Protein AF-A0A968FZI4-F1 (afdb_monomer)

Secondary structure (DSSP, 8-state):
-B---TT----TT---B-PPTT--------TT------TT---BTTB--

pLDDT: mean 86.58, std 10.34, range [48.0, 97.06]

Mean predicted aligned error: 6.87 Å

Foldseek 3Di:
DAQDDPPDDDDVPDDRDDDDPVDDDDDDDPPPDDDPDDPPDDDDPPDDD

Structure (mmCIF, N/CA/C/O backbone):
data_AF-A0A968FZI4-F1
#
_entry.id   AF-A0A968FZI4-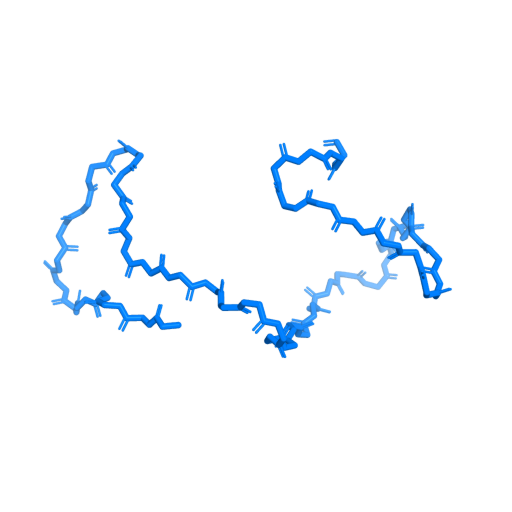F1
#
loop_
_atom_site.group_PDB
_atom_site.id
_atom_site.type_symbol
_atom_site.label_atom_id
_atom_site.label_alt_id
_atom_site.label_comp_id
_atom_site.label_asym_id
_atom_site.label_entity_id
_atom_site.label_seq_id
_atom_site.pdbx_PDB_ins_code
_atom_site.Cartn_x
_atom_site.Cartn_y
_atom_site.Cartn_z
_atom_site.occupancy
_atom_site.B_iso_or_equiv
_atom_site.auth_seq_id
_atom_site.auth_comp_id
_atom_site.auth_asym_id
_atom_site.auth_atom_id
_atom_site.pdbx_PDB_model_num
ATOM 1 N N . VAL A 1 1 ? -0.839 -11.763 4.255 1.00 81.06 1 VAL A N 1
ATOM 2 C CA . VAL A 1 1 ? -1.385 -12.341 5.497 1.00 81.06 1 VAL A CA 1
ATOM 3 C C . VAL A 1 1 ? -2.151 -11.241 6.190 1.00 81.06 1 VAL A C 1
ATOM 5 O O . VAL A 1 1 ? -1.573 -10.185 6.417 1.00 81.06 1 VAL A O 1
ATOM 8 N N . CYS A 1 2 ? -3.439 -11.455 6.423 1.00 86.56 2 CYS A N 1
ATOM 9 C CA . CYS A 1 2 ? -4.281 -10.533 7.172 1.00 86.56 2 CYS A CA 1
ATOM 10 C C . CYS A 1 2 ? -4.578 -11.191 8.517 1.00 86.56 2 CYS A C 1
ATOM 12 O O . CYS A 1 2 ? -5.042 -12.330 8.531 1.00 86.56 2 CYS A O 1
ATOM 14 N N . TRP A 1 3 ? -4.248 -10.515 9.613 1.00 91.19 3 TRP A N 1
ATOM 15 C CA . TRP A 1 3 ? -4.613 -10.958 10.961 1.00 91.19 3 TRP A CA 1
ATOM 16 C C . TRP A 1 3 ? -5.776 -10.148 11.525 1.00 91.19 3 TRP A C 1
ATOM 18 O O . TRP A 1 3 ? -6.305 -10.519 12.567 1.00 91.19 3 TRP A O 1
ATOM 28 N N . ALA A 1 4 ? -6.148 -9.067 10.833 1.00 91.69 4 ALA A N 1
ATOM 29 C CA . ALA A 1 4 ? -7.136 -8.130 11.310 1.00 91.69 4 ALA A CA 1
ATOM 30 C C . ALA A 1 4 ? -8.524 -8.750 11.436 1.00 91.69 4 ALA A C 1
ATOM 32 O O . ALA A 1 4 ? -8.919 -9.582 10.611 1.00 91.69 4 ALA A O 1
ATOM 33 N N . ARG A 1 5 ? -9.259 -8.319 12.461 1.00 92.81 5 ARG A N 1
ATOM 34 C CA . ARG A 1 5 ? -10.621 -8.769 12.749 1.00 92.81 5 ARG A CA 1
ATOM 35 C C . ARG A 1 5 ? -11.572 -7.586 12.817 1.00 92.81 5 ARG A C 1
ATOM 37 O O . ARG A 1 5 ? -11.191 -6.470 13.158 1.00 92.81 5 ARG A O 1
ATOM 44 N N . GLU A 1 6 ? -12.823 -7.847 12.469 1.00 93.50 6 GLU A N 1
ATOM 45 C CA . GLU A 1 6 ? -13.880 -6.848 12.550 1.00 93.50 6 GLU A CA 1
ATOM 46 C C . GLU A 1 6 ? -14.101 -6.411 14.006 1.00 93.50 6 GLU A C 1
ATOM 48 O O . GLU A 1 6 ? -14.100 -7.240 14.917 1.00 93.50 6 GLU A O 1
ATOM 53 N N . GLY A 1 7 ? -14.253 -5.101 14.217 1.00 94.38 7 GLY A N 1
ATOM 54 C CA . GLY A 1 7 ? -14.421 -4.500 15.544 1.00 94.38 7 GLY A CA 1
ATOM 55 C C . GLY A 1 7 ? -13.140 -4.381 16.378 1.00 94.38 7 GLY A C 1
ATOM 56 O O . GLY A 1 7 ? -13.205 -3.897 1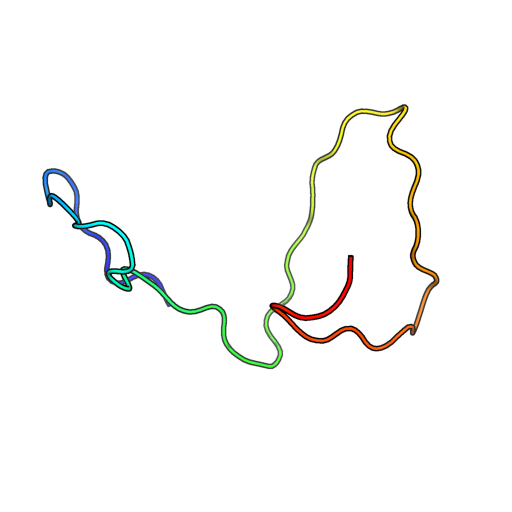7.503 1.00 94.38 7 GLY A O 1
ATOM 57 N N . GLU A 1 8 ? -11.985 -4.805 15.861 1.00 93.81 8 GLU A N 1
ATOM 58 C CA . GLU A 1 8 ? -10.711 -4.718 16.576 1.00 93.81 8 GLU A CA 1
ATOM 59 C C . GLU A 1 8 ? -10.078 -3.324 16.399 1.00 93.81 8 GLU A C 1
ATOM 61 O O . GLU A 1 8 ? -9.957 -2.816 15.281 1.00 93.81 8 GLU A O 1
ATOM 66 N N . GLU A 1 9 ? -9.677 -2.691 17.505 1.00 94.50 9 GLU A N 1
ATOM 67 C CA . GLU A 1 9 ? -8.989 -1.395 17.490 1.00 94.50 9 GLU A CA 1
ATOM 68 C C . GLU A 1 9 ? -7.467 -1.574 17.397 1.00 94.50 9 GLU A C 1
ATOM 70 O O . GLU A 1 9 ? -6.885 -2.454 18.036 1.00 94.50 9 GLU A O 1
ATOM 75 N N . TYR A 1 10 ? -6.800 -0.701 16.635 1.00 92.50 10 TYR A N 1
ATOM 76 C CA . TYR A 1 10 ? -5.345 -0.720 16.459 1.00 92.50 10 TYR A CA 1
ATOM 77 C C . TYR A 1 10 ? -4.729 0.624 16.823 1.00 92.50 10 TYR A C 1
ATOM 79 O O . TYR A 1 10 ? -5.235 1.683 16.455 1.00 92.50 10 TYR A O 1
ATOM 87 N N . GLN A 1 11 ? -3.588 0.572 17.502 1.00 94.56 11 GLN A N 1
ATOM 88 C CA . GLN A 1 11 ? -2.793 1.752 17.819 1.00 94.56 11 GLN A CA 1
ATOM 89 C C . GLN A 1 11 ? -1.900 2.154 16.639 1.00 94.56 11 GLN A C 1
ATOM 91 O O . GLN A 1 11 ? -1.552 1.339 15.778 1.00 94.56 11 GLN A O 1
ATOM 96 N N . ALA A 1 12 ? -1.471 3.417 16.611 1.00 91.44 12 ALA A N 1
ATOM 97 C CA . ALA A 1 12 ? -0.522 3.892 15.610 1.00 91.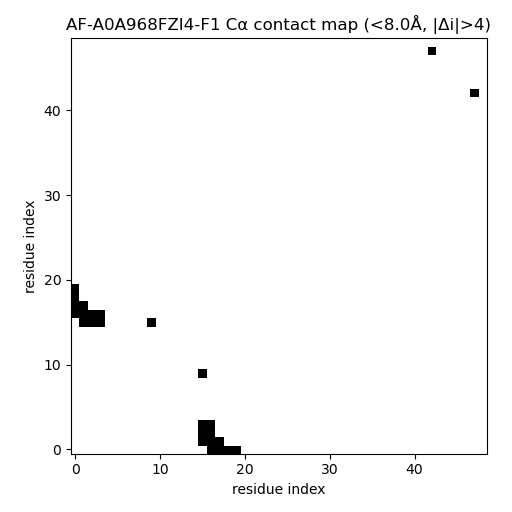44 12 ALA A CA 1
ATOM 98 C C . ALA A 1 12 ? 0.770 3.049 15.633 1.00 91.44 12 ALA A C 1
ATOM 100 O O . ALA A 1 12 ? 1.380 2.842 16.680 1.00 91.44 12 ALA A O 1
ATOM 101 N N . GLY A 1 13 ? 1.178 2.542 14.466 1.00 89.12 13 GLY A N 1
ATOM 102 C CA . GLY A 1 13 ? 2.350 1.668 14.319 1.00 89.12 13 GLY A CA 1
ATOM 103 C C . GLY A 1 13 ? 2.101 0.183 14.620 1.00 89.12 13 GLY A C 1
ATOM 104 O O . GLY A 1 13 ? 2.989 -0.640 14.377 1.00 89.12 13 GLY A O 1
ATOM 105 N N . GLN A 1 14 ? 0.908 -0.193 15.088 1.00 92.50 14 GLN A N 1
ATOM 106 C CA . GLN A 1 14 ? 0.555 -1.591 15.312 1.00 92.50 14 GLN A CA 1
ATOM 107 C C . GLN A 1 14 ? 0.401 -2.332 13.978 1.00 92.50 14 GLN A C 1
ATOM 109 O O . GLN A 1 14 ? -0.262 -1.879 13.045 1.00 92.50 14 GLN A O 1
ATOM 114 N N . ARG A 1 15 ? 1.021 -3.512 13.881 1.00 90.00 15 ARG A N 1
ATOM 115 C CA . ARG A 1 15 ? 0.899 -4.379 12.705 1.00 90.00 15 ARG A CA 1
ATOM 116 C C . ARG A 1 15 ? -0.399 -5.177 12.785 1.00 90.00 15 ARG A C 1
ATOM 118 O O . ARG A 1 15 ? -0.605 -5.903 13.749 1.00 90.00 15 ARG A O 1
ATOM 125 N N . PHE A 1 16 ? -1.208 -5.112 11.734 1.00 92.12 16 PHE A N 1
ATOM 126 C CA . PHE A 1 16 ? -2.448 -5.893 11.587 1.00 92.12 16 PHE A CA 1
ATOM 127 C C . PHE A 1 16 ? -2.391 -6.890 10.411 1.00 92.12 16 PHE A C 1
ATOM 129 O O . PHE A 1 16 ? -3.281 -7.716 10.203 1.00 92.12 16 PHE A O 1
ATOM 136 N N . GLY A 1 17 ? -1.310 -6.848 9.630 1.00 90.25 17 GLY A N 1
ATOM 137 C CA . GLY A 1 17 ? -1.094 -7.712 8.478 1.00 90.25 17 GLY A CA 1
ATOM 138 C C . GLY A 1 17 ? 0.335 -7.630 7.952 1.00 90.25 17 GLY A C 1
ATOM 139 O O . GLY A 1 17 ? 1.155 -6.840 8.420 1.00 90.25 17 GLY A O 1
ATOM 140 N N . LEU A 1 18 ? 0.630 -8.469 6.961 1.00 87.62 18 LEU A N 1
ATOM 141 C CA . LEU A 1 18 ? 1.914 -8.512 6.265 1.00 87.62 18 LEU A CA 1
ATOM 142 C C . LEU A 1 18 ? 1.734 -8.974 4.818 1.00 87.62 18 LEU A C 1
ATOM 144 O O . LEU A 1 18 ? 1.218 -10.067 4.567 1.00 87.62 18 LEU A O 1
ATOM 148 N N . ILE A 1 19 ? 2.230 -8.196 3.859 1.00 82.88 19 ILE A N 1
ATOM 149 C CA . ILE A 1 19 ? 2.401 -8.655 2.476 1.00 82.88 19 ILE A CA 1
ATOM 150 C C . ILE A 1 19 ? 3.694 -9.473 2.405 1.00 82.88 19 ILE A C 1
ATOM 152 O O . ILE A 1 19 ? 4.751 -9.007 2.822 1.00 82.88 19 ILE A O 1
ATOM 156 N N . ARG A 1 20 ? 3.613 -10.723 1.935 1.00 83.56 20 ARG A N 1
ATOM 157 C CA . ARG A 1 20 ? 4.776 -11.627 1.881 1.00 83.56 20 ARG A CA 1
ATOM 158 C C . ARG A 1 20 ? 5.605 -11.359 0.632 1.00 83.56 20 ARG A C 1
ATOM 160 O O . ARG A 1 20 ? 5.046 -10.997 -0.404 1.00 83.56 20 ARG A O 1
ATOM 167 N N . PHE A 1 21 ? 6.906 -11.625 0.698 1.00 70.94 21 PHE A N 1
ATOM 168 C CA . PHE A 1 21 ? 7.747 -11.661 -0.499 1.00 70.94 21 PHE A CA 1
ATOM 169 C C . PHE A 1 21 ? 7.173 -12.635 -1.537 1.00 70.94 21 PHE A C 1
ATOM 171 O O . PHE A 1 21 ? 6.642 -13.686 -1.182 1.00 70.94 21 PHE A O 1
ATOM 178 N N . GLY A 1 22 ? 7.222 -12.238 -2.810 1.00 74.38 22 GLY A N 1
ATOM 179 C CA . GLY A 1 22 ? 6.585 -12.961 -3.916 1.00 74.38 22 GLY A CA 1
ATOM 180 C C . GLY A 1 22 ? 5.078 -12.719 -4.067 1.00 74.38 22 GLY A C 1
ATOM 181 O O . GLY A 1 22 ? 4.483 -13.218 -5.018 1.00 74.38 22 GLY A O 1
ATOM 182 N N . SER A 1 23 ? 4.445 -11.941 -3.181 1.00 79.88 23 SER A N 1
ATOM 183 C CA . SER A 1 23 ? 3.062 -11.503 -3.409 1.00 79.88 23 SER A CA 1
ATOM 184 C C . SER A 1 23 ? 3.019 -10.480 -4.544 1.00 79.88 23 SER A C 1
ATOM 186 O O . SER A 1 23 ? 3.866 -9.589 -4.616 1.00 79.88 23 SER A O 1
ATOM 188 N N . ARG A 1 24 ? 1.999 -10.578 -5.397 1.00 85.12 24 ARG A N 1
ATOM 189 C CA . ARG A 1 24 ? 1.650 -9.548 -6.376 1.00 85.12 24 ARG A CA 1
ATOM 190 C C . ARG A 1 24 ? 0.576 -8.636 -5.788 1.00 85.12 24 ARG A C 1
ATOM 192 O O . ARG A 1 24 ? -0.342 -9.116 -5.130 1.00 85.12 24 ARG A O 1
ATOM 199 N N . VAL A 1 25 ? 0.702 -7.338 -6.041 1.00 83.19 25 VAL A N 1
ATOM 200 C CA . VAL A 1 25 ? -0.309 -6.330 -5.712 1.00 83.19 25 VAL A CA 1
ATO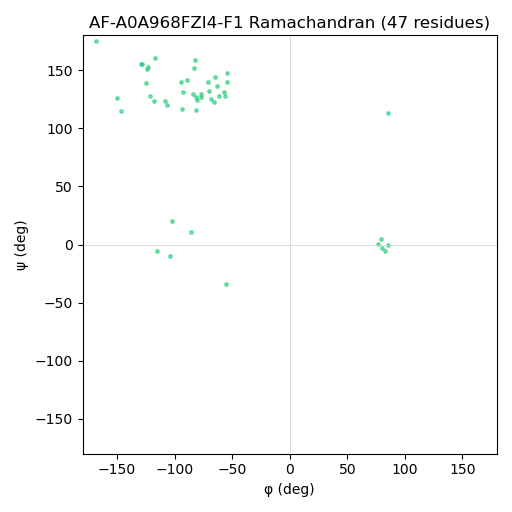M 201 C C . VAL A 1 25 ? -0.704 -5.645 -7.011 1.00 83.19 25 VAL A C 1
ATOM 203 O O . VAL A 1 25 ? 0.171 -5.178 -7.739 1.00 83.19 25 VAL A O 1
ATOM 206 N N . ASP A 1 26 ? -2.001 -5.590 -7.292 1.00 89.38 26 ASP A N 1
ATOM 207 C CA . ASP A 1 26 ? -2.534 -4.750 -8.359 1.00 89.38 26 ASP A CA 1
ATOM 208 C C . ASP A 1 26 ? -2.933 -3.393 -7.755 1.00 89.38 26 ASP A C 1
ATOM 210 O O . ASP A 1 26 ? -3.574 -3.329 -6.705 1.00 89.38 26 ASP A O 1
ATOM 214 N N . LEU A 1 27 ? -2.506 -2.303 -8.395 1.00 87.12 27 LEU A N 1
ATOM 215 C CA . LEU A 1 27 ? -2.784 -0.935 -7.960 1.00 87.12 27 LEU A CA 1
ATOM 216 C C . LEU A 1 27 ? -3.817 -0.314 -8.896 1.00 87.12 27 LEU A C 1
ATOM 218 O O . LEU A 1 27 ? -3.572 -0.172 -10.093 1.00 87.12 27 LEU A O 1
ATOM 222 N N . LEU A 1 28 ? -4.955 0.084 -8.338 1.00 93.25 28 LEU A N 1
ATOM 223 C CA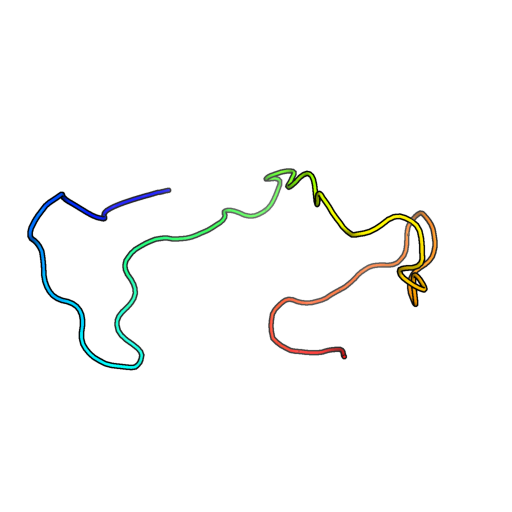 . LEU A 1 28 ? -5.949 0.891 -9.035 1.00 93.25 28 LEU A CA 1
ATOM 224 C C . LEU A 1 28 ? -5.666 2.357 -8.712 1.00 93.25 28 LEU A C 1
ATOM 226 O O . LEU A 1 28 ? -5.727 2.762 -7.553 1.00 93.25 28 LEU A O 1
ATOM 230 N N . VAL A 1 29 ? -5.325 3.142 -9.730 1.00 93.75 29 VAL A N 1
ATOM 231 C CA . VAL A 1 29 ? -5.004 4.567 -9.593 1.00 93.75 29 VAL A CA 1
ATOM 232 C C . VAL A 1 29 ? -5.829 5.390 -10.583 1.00 93.75 29 VAL A C 1
ATOM 234 O O . VAL A 1 29 ? -6.240 4.854 -11.615 1.00 9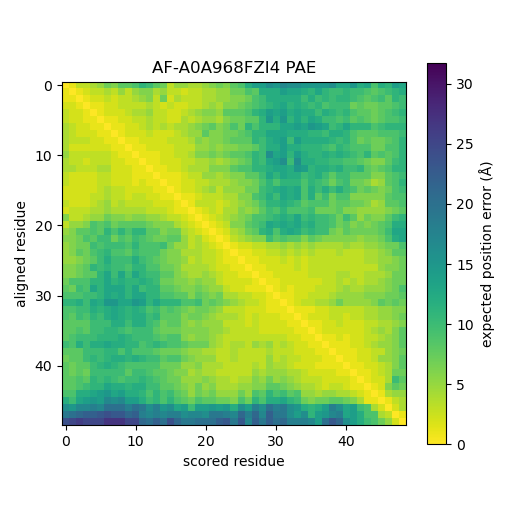3.75 29 VAL A O 1
ATOM 237 N N . PRO A 1 30 ? -6.077 6.685 -10.314 1.00 97.06 30 PRO A N 1
ATOM 238 C CA . PRO A 1 30 ? -6.709 7.572 -11.283 1.00 97.06 30 PRO A CA 1
ATOM 239 C C . PRO A 1 30 ? -5.967 7.586 -12.620 1.00 97.06 30 PRO A C 1
ATOM 241 O O . PRO A 1 30 ? -4.738 7.525 -12.650 1.00 97.06 30 PRO A O 1
ATOM 244 N N . GLU A 1 31 ? -6.701 7.772 -13.714 1.00 94.88 31 GLU A N 1
ATOM 245 C CA . GLU A 1 31 ? -6.165 7.740 -15.083 1.00 94.88 31 GLU A CA 1
ATOM 246 C C . GLU A 1 31 ? -4.999 8.720 -15.308 1.00 94.88 31 GLU A C 1
ATOM 248 O O . GLU A 1 31 ? -4.045 8.418 -16.016 1.00 94.88 31 GLU A O 1
ATOM 253 N N . LYS A 1 32 ? -5.030 9.882 -14.646 1.00 96.00 32 LYS A N 1
ATOM 254 C CA . LYS A 1 32 ? -4.005 10.932 -14.774 1.00 96.00 32 LYS A CA 1
ATOM 255 C C . LYS A 1 32 ? -2.795 10.741 -13.851 1.00 96.00 32 LYS A C 1
ATOM 257 O O . LYS A 1 32 ? -1.985 1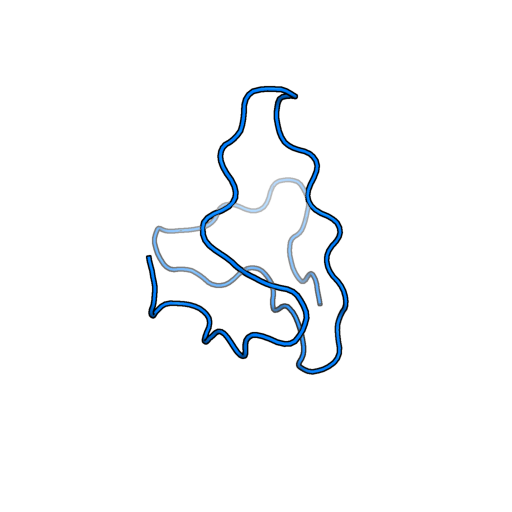1.656 -13.704 1.00 96.00 32 LYS A O 1
ATOM 262 N N . THR A 1 33 ? -2.668 9.587 -13.200 1.00 95.44 33 THR A N 1
ATOM 263 C CA . THR A 1 33 ? -1.541 9.297 -12.306 1.00 95.44 33 THR A CA 1
ATOM 264 C C . THR A 1 33 ? -0.245 9.166 -13.098 1.00 95.44 33 THR A C 1
ATOM 266 O O . THR A 1 33 ? -0.130 8.341 -14.002 1.00 95.44 33 THR A O 1
ATOM 269 N N . ARG A 1 34 ? 0.773 9.945 -12.725 1.00 94.12 34 ARG A N 1
ATOM 270 C CA . ARG A 1 34 ? 2.115 9.811 -13.297 1.00 94.12 34 ARG A CA 1
ATOM 271 C C . ARG A 1 34 ? 2.864 8.673 -12.607 1.00 94.12 34 ARG A C 1
ATOM 273 O O . ARG A 1 34 ? 3.188 8.770 -11.428 1.00 94.12 34 ARG A O 1
ATOM 280 N N . LEU A 1 35 ? 3.193 7.623 -13.353 1.00 91.56 35 LEU A N 1
ATOM 281 C CA . LEU A 1 35 ? 4.054 6.547 -12.864 1.00 91.56 35 LEU A CA 1
ATOM 282 C C . LEU A 1 35 ? 5.521 7.001 -12.876 1.00 91.56 35 LEU A C 1
ATOM 284 O O . LEU A 1 35 ? 6.031 7.449 -13.901 1.00 91.56 35 LEU A O 1
ATOM 288 N N . MET A 1 36 ? 6.201 6.877 -11.736 1.00 91.69 36 MET A N 1
ATOM 289 C CA . MET A 1 36 ? 7.634 7.184 -11.579 1.00 91.69 36 MET A CA 1
ATOM 290 C C . MET A 1 36 ? 8.510 5.924 -11.562 1.00 91.69 36 MET A C 1
ATOM 292 O O . MET A 1 36 ? 9.632 5.946 -11.063 1.00 91.69 36 MET A O 1
ATOM 296 N N . VAL A 1 37 ? 7.986 4.815 -12.082 1.00 89.75 37 VAL A N 1
ATOM 297 C CA . VAL A 1 37 ? 8.673 3.525 -12.127 1.00 89.75 37 VAL A CA 1
ATOM 298 C C . VAL A 1 37 ? 8.633 2.931 -13.526 1.00 89.75 37 VAL A C 1
ATOM 300 O O . VAL A 1 37 ? 7.733 3.232 -14.311 1.00 89.75 37 VAL A O 1
ATOM 303 N N . THR A 1 38 ? 9.593 2.066 -13.834 1.00 92.12 38 THR A N 1
ATOM 304 C CA . THR A 1 38 ? 9.670 1.349 -15.114 1.00 92.12 38 THR A CA 1
ATOM 305 C C . THR A 1 38 ? 9.551 -0.163 -14.925 1.00 92.12 38 THR A C 1
ATOM 307 O O . THR A 1 38 ? 9.731 -0.707 -13.833 1.00 92.12 38 THR A O 1
ATOM 310 N N . ARG A 1 39 ? 9.213 -0.882 -16.004 1.00 91.50 39 ARG A N 1
ATOM 311 C CA . ARG A 1 39 ? 9.075 -2.345 -15.963 1.00 91.50 39 ARG A CA 1
ATOM 312 C C . ARG A 1 39 ? 10.409 -2.994 -15.582 1.00 91.50 39 ARG A C 1
ATOM 314 O O . ARG A 1 39 ? 11.414 -2.758 -16.243 1.00 91.50 39 ARG A O 1
ATOM 321 N N . GLY A 1 40 ? 10.391 -3.859 -14.567 1.00 90.19 40 GLY A N 1
ATOM 322 C CA . GLY A 1 40 ? 11.584 -4.556 -14.071 1.00 90.19 40 GLY A CA 1
ATOM 323 C C . GLY A 1 40 ? 12.401 -3.764 -13.047 1.00 90.19 40 GLY A C 1
ATOM 324 O O . GLY A 1 40 ? 13.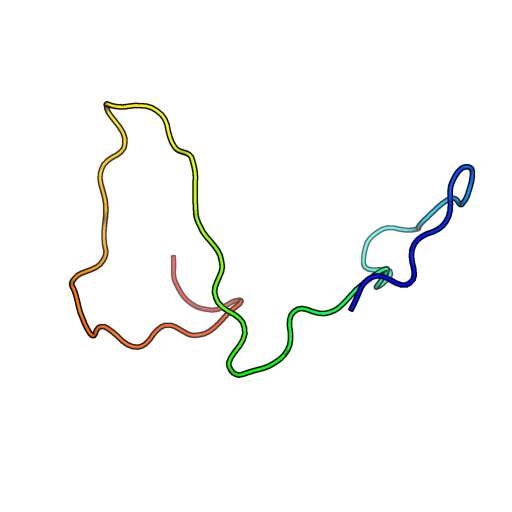389 -4.286 -12.539 1.00 90.19 40 GLY A O 1
ATOM 325 N N . GLN A 1 41 ? 11.994 -2.537 -12.703 1.00 89.19 41 GLN A N 1
ATOM 326 C CA . GLN A 1 41 ? 12.627 -1.783 -11.628 1.00 89.19 41 GLN A CA 1
ATOM 327 C C . GLN A 1 41 ? 12.390 -2.470 -10.277 1.00 89.19 41 GLN A C 1
ATOM 329 O O . GLN A 1 41 ? 11.250 -2.674 -9.858 1.00 89.19 41 GLN A O 1
ATOM 334 N N . HIS A 1 42 ? 13.474 -2.800 -9.575 1.00 87.50 42 HIS A N 1
ATOM 335 C CA . HIS A 1 42 ? 13.399 -3.273 -8.197 1.00 87.50 42 HIS A CA 1
ATOM 336 C C . HIS A 1 42 ? 13.154 -2.098 -7.248 1.00 87.50 42 HIS A C 1
ATOM 338 O O . HIS A 1 42 ? 13.866 -1.095 -7.285 1.00 87.50 42 HIS A O 1
ATOM 344 N N . VAL A 1 43 ? 12.154 -2.243 -6.381 1.00 83.12 43 VAL A N 1
ATOM 345 C CA . VAL A 1 43 ? 11.778 -1.260 -5.357 1.00 83.12 43 VAL A CA 1
ATOM 346 C C . VAL A 1 43 ? 11.816 -1.916 -3.980 1.00 83.12 43 VAL A C 1
ATOM 348 O O . VAL A 1 43 ? 11.629 -3.129 -3.859 1.00 83.12 43 VAL A O 1
ATOM 351 N N . LYS A 1 44 ? 12.053 -1.128 -2.930 1.00 81.62 44 LYS A N 1
ATOM 352 C CA . LYS A 1 44 ? 12.079 -1.613 -1.548 1.00 81.62 44 LYS A CA 1
ATOM 353 C C . LYS A 1 44 ? 10.979 -0.919 -0.748 1.00 81.62 44 LYS A C 1
ATOM 355 O O 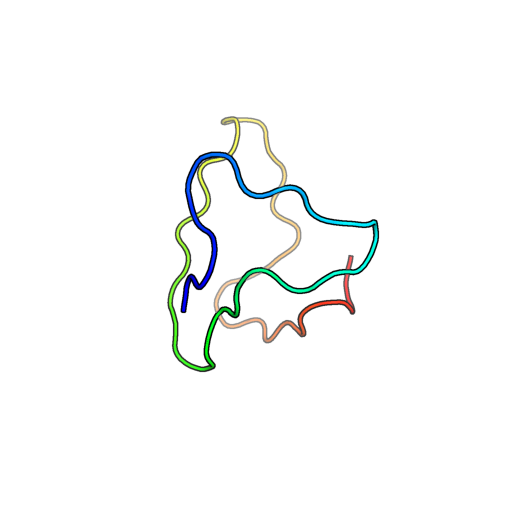. LYS A 1 44 ? 10.922 0.300 -0.684 1.00 81.62 44 LYS A O 1
ATOM 360 N N . GLY A 1 45 ? 10.093 -1.698 -0.130 1.00 75.50 45 GLY A N 1
ATOM 361 C CA . GLY A 1 45 ? 9.027 -1.144 0.708 1.00 75.50 45 GLY A CA 1
ATOM 362 C C . GLY A 1 45 ? 9.601 -0.280 1.835 1.00 75.50 45 GLY A C 1
ATOM 363 O O . GLY A 1 45 ? 10.536 -0.698 2.516 1.00 75.50 45 GLY A O 1
ATOM 364 N N . GLY A 1 46 ? 9.057 0.924 2.011 1.00 72.00 46 GLY A N 1
ATOM 365 C CA . GLY A 1 46 ? 9.535 1.889 3.006 1.00 72.00 46 GLY A CA 1
ATOM 366 C C . GLY A 1 46 ? 10.794 2.668 2.606 1.00 72.00 46 GLY A C 1
ATOM 367 O O . GLY A 1 46 ? 11.297 3.438 3.417 1.00 72.00 46 GLY A O 1
ATOM 368 N N . SER A 1 47 ? 11.311 2.500 1.386 1.00 69.06 47 SER A N 1
ATOM 369 C CA . SER A 1 47 ? 12.399 3.328 0.860 1.00 69.06 47 SER A CA 1
ATOM 370 C C . SER A 1 47 ? 12.232 3.516 -0.651 1.00 69.06 47 SER A C 1
ATOM 372 O O . SER A 1 47 ? 12.371 2.543 -1.393 1.00 69.06 47 SER A O 1
ATOM 374 N N . SER A 1 48 ? 11.985 4.770 -1.057 1.00 49.28 48 SER A N 1
ATOM 375 C CA . SER A 1 48 ? 11.497 5.252 -2.369 1.00 49.28 48 SER A CA 1
ATOM 376 C C . SER A 1 48 ? 9.963 5.207 -2.448 1.00 49.28 48 SER A C 1
ATOM 378 O O . SER A 1 48 ? 9.383 4.126 -2.391 1.00 49.28 48 SER A O 1
ATOM 380 N N . ILE A 1 49 ? 9.224 6.320 -2.526 1.00 48.00 49 ILE A N 1
ATOM 381 C CA . ILE A 1 49 ? 9.475 7.692 -3.029 1.00 48.00 49 ILE A CA 1
ATOM 382 C C . ILE A 1 49 ? 9.534 8.702 -1.878 1.00 48.00 49 ILE A C 1
ATOM 384 O O . ILE A 1 49 ? 8.707 8.561 -0.952 1.00 48.00 49 ILE A O 1
#

Radius of gyration: 14.79 Å; Cα contacts (8 Å, |Δi|>4): 13; chains: 1; bounding box: 28×24×34 Å

Sequence (49 aa):
VCWAREGEEYQAGQRFGLIRFGSRVDLLVPEKTRLMVTRGQHVKGGSSI

Solvent-accessible surface area (backbone atoms only — not comparable to full-atom values): 3804 Å² total; per-residue (Å²): 87,78,73,69,57,89,93,65,86,79,60,94,89,60,82,50,59,47,86,55,90,90,63,83,81,87,82,90,72,66,91,86,62,82,77,93,73,60,94,88,65,86,80,47,91,97,53,82,135